Protein AF-A0A9P6D368-F1 (afdb_monomer_lite)

Foldseek 3Di:
DFDCDPPQAGPVRHHVDDLVVVCVVVVHPSVVSVCVSVPNDDPCVVCQVVQLDHPVRLVVLVVVLVVCVVVVNDDDLVNSQVVSCVVSVHRDDPVNSVVSCVVCVVNVVD

Secondary structure (DSSP, 8-state):
-----TTSB-TTS-BSS-HHHHHHHTT--HHHHHHHHTTPPPHHHHHHTTSSS-HHHHHHHHHHHHHHHHTT----HHHHHHHHHHHHSS---HHHHHHHHHH-GGGG--

InterPro domains:
  IPR006600 HTH CenpB-type DNA-binding domain [PF03221] (56-107)
  IPR006600 HTH CenpB-type DNA-binding domain [PS51253] (45-110)
  IPR007889 DNA binding HTH domain, Psq-type [PF05225] (19-40)

Organism: Pleurotus eryngii (NCBI:txid5323)

Structure (mmCIF, N/CA/C/O backbone):
data_AF-A0A9P6D368-F1
#
_entry.id   AF-A0A9P6D368-F1
#
loop_
_atom_site.group_PDB
_atom_site.id
_atom_site.type_symbol
_atom_site.label_atom_id
_atom_site.label_alt_id
_atom_site.label_comp_id
_atom_site.label_asym_id
_atom_site.label_entity_id
_atom_site.label_seq_id
_atom_site.pdbx_PDB_ins_code
_atom_site.Cartn_x
_atom_site.Cartn_y
_atom_site.Cartn_z
_atom_site.occupancy
_atom_site.B_iso_or_equiv
_atom_site.auth_seq_id
_atom_site.auth_comp_id
_atom_site.auth_asym_id
_atom_site.auth_atom_id
_atom_site.pdbx_PDB_model_num
ATOM 1 N N . MET A 1 1 ? 31.263 -18.251 -30.557 1.00 39.72 1 MET A N 1
ATOM 2 C CA . MET A 1 1 ? 31.196 -17.606 -29.231 1.00 39.72 1 MET A CA 1
ATOM 3 C C . MET A 1 1 ? 30.548 -16.241 -29.379 1.00 39.72 1 MET A C 1
ATOM 5 O O . MET A 1 1 ? 31.213 -15.350 -29.879 1.00 39.72 1 MET A O 1
ATOM 9 N N . LEU A 1 2 ? 29.294 -16.087 -28.954 1.00 38.88 2 LEU A N 1
ATOM 10 C CA . LEU A 1 2 ? 28.749 -14.829 -28.431 1.00 38.88 2 LEU A CA 1
ATOM 11 C C . LEU A 1 2 ? 27.752 -15.245 -27.344 1.00 38.88 2 LEU A C 1
ATOM 13 O O . LEU A 1 2 ? 26.788 -15.951 -27.628 1.00 38.88 2 LEU A O 1
ATOM 17 N N . ALA A 1 3 ? 28.079 -14.932 -26.091 1.00 43.12 3 ALA A N 1
ATOM 18 C CA . ALA A 1 3 ? 27.291 -15.305 -24.926 1.00 43.12 3 ALA A CA 1
ATOM 19 C C . ALA A 1 3 ? 26.047 -14.411 -24.865 1.00 43.12 3 ALA A C 1
ATOM 21 O O . ALA A 1 3 ? 26.115 -13.271 -24.416 1.00 43.12 3 ALA A O 1
ATOM 22 N N . ILE A 1 4 ? 24.922 -14.917 -25.364 1.00 47.22 4 ILE A N 1
ATOM 23 C CA . ILE A 1 4 ? 23.610 -14.320 -25.118 1.00 47.22 4 ILE A CA 1
ATOM 24 C C . ILE A 1 4 ? 23.298 -14.617 -23.651 1.00 47.22 4 ILE A C 1
ATOM 26 O O . ILE A 1 4 ? 22.996 -15.758 -23.305 1.00 47.22 4 ILE A O 1
ATOM 30 N N . HIS A 1 5 ? 23.437 -13.624 -22.771 1.00 49.78 5 HIS A N 1
ATOM 31 C CA . HIS A 1 5 ? 22.900 -13.745 -21.417 1.00 49.78 5 HIS A CA 1
ATOM 32 C C . HIS A 1 5 ? 21.372 -13.854 -21.527 1.00 49.78 5 HIS A C 1
ATOM 34 O O . HIS A 1 5 ? 20.776 -13.189 -22.376 1.00 49.78 5 HIS A O 1
ATOM 40 N N . GLU A 1 6 ? 20.740 -14.657 -20.666 1.00 49.78 6 GLU A N 1
ATOM 41 C CA . GLU A 1 6 ? 19.291 -14.959 -20.612 1.00 49.78 6 GLU A CA 1
ATOM 42 C C . GLU A 1 6 ? 18.341 -13.736 -20.676 1.00 49.78 6 GLU A C 1
ATOM 44 O O . GLU A 1 6 ? 17.137 -13.898 -20.831 1.00 49.78 6 GLU A O 1
ATOM 49 N N . ALA A 1 7 ? 18.867 -12.510 -20.603 1.00 59.34 7 ALA A N 1
ATOM 50 C CA . ALA A 1 7 ? 18.141 -11.244 -20.630 1.00 59.34 7 ALA A CA 1
ATOM 51 C C . ALA A 1 7 ? 18.061 -10.540 -22.009 1.00 59.34 7 ALA A C 1
ATOM 53 O O . ALA A 1 7 ? 17.438 -9.487 -22.100 1.00 59.34 7 ALA A O 1
ATOM 54 N N . GLY A 1 8 ? 18.668 -11.067 -23.084 1.00 62.47 8 GLY A N 1
ATOM 55 C CA . GLY A 1 8 ? 18.543 -10.478 -24.435 1.00 62.47 8 GLY A CA 1
ATOM 56 C C . GLY A 1 8 ? 19.404 -9.228 -24.711 1.00 62.47 8 GLY A C 1
ATOM 57 O O . GLY A 1 8 ? 19.154 -8.507 -25.681 1.00 62.47 8 GLY A O 1
ATOM 58 N N . PHE A 1 9 ? 20.433 -8.984 -23.895 1.00 64.19 9 PHE A N 1
ATOM 59 C CA . PHE A 1 9 ? 21.407 -7.894 -24.056 1.00 64.19 9 PHE A CA 1
ATOM 60 C C . PHE A 1 9 ? 22.776 -8.420 -24.510 1.00 64.19 9 PHE A C 1
ATOM 62 O O . PHE A 1 9 ? 23.137 -9.565 -24.225 1.00 64.19 9 PHE A O 1
ATOM 69 N N . ASN A 1 10 ? 23.533 -7.590 -25.233 1.00 66.81 10 ASN A N 1
ATOM 70 C CA . ASN A 1 10 ? 24.899 -7.892 -25.655 1.00 66.81 10 ASN A CA 1
ATOM 71 C C . ASN A 1 10 ? 25.916 -7.562 -24.540 1.00 66.81 10 ASN A C 1
ATOM 73 O O . ASN A 1 10 ? 25.579 -6.976 -23.510 1.00 66.81 10 ASN A O 1
ATOM 77 N N . THR A 1 11 ? 27.188 -7.912 -24.750 1.00 63.47 11 THR A N 1
ATOM 78 C CA . THR A 1 11 ? 28.285 -7.647 -23.799 1.00 63.47 11 THR A CA 1
ATOM 79 C C . THR A 1 11 ? 28.522 -6.153 -23.531 1.00 63.47 11 THR A C 1
ATOM 81 O O . THR A 1 11 ? 29.156 -5.808 -22.540 1.00 63.47 11 THR A O 1
ATOM 84 N N . ALA A 1 12 ? 28.017 -5.272 -24.400 1.00 71.44 12 ALA A N 1
ATOM 85 C CA . ALA A 1 12 ? 28.074 -3.818 -24.282 1.00 71.44 12 ALA A CA 1
ATOM 86 C C . ALA A 1 12 ? 26.795 -3.213 -23.663 1.00 71.44 12 ALA A C 1
ATOM 88 O O . ALA A 1 12 ? 26.635 -1.996 -23.678 1.00 71.44 12 ALA A O 1
ATOM 89 N N . SER A 1 13 ? 25.898 -4.034 -23.097 1.00 65.12 13 SER A N 1
ATOM 90 C CA . SER A 1 13 ? 24.593 -3.650 -22.524 1.00 65.12 13 SER A CA 1
ATOM 91 C C . SER A 1 13 ? 23.574 -3.052 -23.505 1.00 65.12 13 SER A C 1
ATOM 93 O O . SER A 1 13 ? 22.541 -2.528 -23.095 1.00 65.12 13 SER A O 1
ATOM 95 N N . GLU A 1 14 ? 23.811 -3.181 -24.806 1.00 68.69 14 GLU A N 1
ATOM 96 C CA . GLU A 1 14 ? 22.847 -2.808 -25.838 1.00 68.69 14 GLU A CA 1
ATOM 97 C C . GLU A 1 14 ? 21.907 -3.990 -26.121 1.00 68.69 14 GLU A C 1
ATOM 99 O O . GLU A 1 14 ? 22.294 -5.158 -25.978 1.00 68.69 14 GLU A O 1
ATOM 104 N N . PRO A 1 15 ? 20.657 -3.732 -26.527 1.00 66.25 15 PRO A N 1
ATOM 105 C CA . PRO A 1 15 ? 19.718 -4.801 -26.810 1.00 66.25 15 PRO A CA 1
ATOM 106 C C . PRO A 1 15 ? 20.129 -5.541 -28.093 1.00 66.25 15 PRO A C 1
ATOM 108 O O . PRO A 1 15 ? 20.415 -4.928 -29.121 1.00 66.25 15 PRO A O 1
ATOM 111 N N . VAL A 1 16 ? 20.150 -6.878 -28.038 1.00 68.12 16 VAL A N 1
ATOM 112 C CA . VAL A 1 16 ? 20.449 -7.737 -29.207 1.00 68.12 16 VAL A CA 1
ATOM 113 C C . VAL A 1 16 ? 19.313 -7.665 -30.235 1.00 68.12 16 VAL A C 1
ATOM 115 O O . VAL A 1 16 ? 19.529 -7.846 -31.431 1.00 68.12 16 VAL A O 1
ATOM 118 N N . TYR A 1 17 ? 18.104 -7.352 -29.762 1.00 70.31 17 TYR A N 1
ATOM 119 C CA . TYR A 1 17 ? 16.918 -7.099 -30.570 1.00 70.31 17 TYR A CA 1
ATOM 120 C C . TYR A 1 17 ? 16.641 -5.601 -30.698 1.00 70.31 17 TYR A C 1
ATOM 122 O O . TYR A 1 17 ? 16.799 -4.837 -29.747 1.00 70.31 17 TYR A O 1
ATOM 130 N N . ALA A 1 18 ? 16.132 -5.171 -31.854 1.00 81.88 18 ALA A N 1
ATOM 131 C CA . ALA A 1 18 ? 15.569 -3.832 -31.975 1.00 81.88 18 ALA A CA 1
ATOM 132 C C . ALA A 1 18 ? 14.391 -3.678 -30.995 1.00 81.88 18 ALA A C 1
ATOM 134 O O . ALA A 1 18 ? 13.503 -4.529 -30.955 1.00 81.88 18 ALA A O 1
ATOM 135 N N . ILE A 1 19 ? 14.349 -2.574 -30.240 1.00 81.25 19 ILE A N 1
ATOM 136 C CA . ILE A 1 19 ? 13.319 -2.315 -29.212 1.00 81.25 19 ILE A CA 1
ATOM 137 C C . ILE A 1 19 ? 11.900 -2.456 -29.788 1.00 81.25 19 ILE A C 1
ATOM 139 O O . ILE A 1 19 ? 11.027 -3.026 -29.145 1.00 81.25 19 ILE A O 1
ATOM 143 N N . HIS A 1 20 ? 11.672 -2.016 -31.028 1.00 82.06 20 HIS A N 1
ATOM 144 C CA . HIS A 1 20 ? 10.379 -2.172 -31.701 1.00 82.06 20 HIS A CA 1
ATOM 145 C C . HIS A 1 20 ? 9.994 -3.643 -31.939 1.00 82.06 20 HIS A C 1
ATOM 147 O O . HIS A 1 20 ? 8.823 -3.994 -31.819 1.00 82.06 20 HIS A O 1
ATOM 153 N N . GLN A 1 21 ? 10.963 -4.503 -32.268 1.00 83.88 21 GLN A N 1
ATOM 154 C CA . GLN A 1 21 ? 10.717 -5.930 -32.482 1.00 83.88 21 GLN A CA 1
ATOM 155 C C . GLN A 1 21 ? 10.321 -6.601 -31.166 1.00 83.88 21 GLN A C 1
ATOM 157 O O . GLN A 1 21 ? 9.288 -7.255 -31.097 1.00 83.88 21 GLN A O 1
ATOM 162 N N . ALA A 1 22 ? 11.070 -6.328 -30.095 1.00 84.12 22 ALA A N 1
ATOM 163 C CA . ALA A 1 22 ? 10.719 -6.800 -28.761 1.00 84.12 22 ALA A CA 1
ATOM 164 C C . ALA A 1 22 ? 9.334 -6.283 -28.323 1.00 84.12 22 ALA A C 1
ATOM 166 O O . ALA A 1 22 ? 8.511 -7.043 -27.826 1.00 84.12 22 ALA A O 1
ATOM 167 N N . ALA A 1 23 ? 9.032 -5.005 -28.558 1.00 86.00 23 ALA A N 1
ATOM 168 C CA . ALA A 1 23 ? 7.729 -4.422 -28.244 1.00 86.00 23 ALA A CA 1
ATOM 169 C C . ALA A 1 23 ? 6.576 -5.161 -28.952 1.00 86.00 23 ALA A C 1
ATOM 171 O O . ALA A 1 23 ? 5.572 -5.481 -28.318 1.00 86.00 23 ALA A O 1
ATOM 172 N N . HIS A 1 24 ? 6.745 -5.483 -30.236 1.00 87.12 24 HIS A N 1
ATOM 173 C CA . HIS A 1 24 ? 5.780 -6.266 -31.003 1.00 87.12 24 HIS A CA 1
ATOM 174 C C . HIS A 1 24 ? 5.613 -7.688 -30.444 1.00 87.12 24 HIS A C 1
ATOM 176 O O . HIS A 1 24 ? 4.488 -8.112 -30.186 1.00 87.12 24 HIS A O 1
ATOM 182 N N . ASP A 1 25 ? 6.718 -8.394 -30.203 1.00 86.00 25 ASP A N 1
ATOM 183 C CA . ASP A 1 25 ? 6.705 -9.798 -29.773 1.00 86.00 25 ASP A CA 1
ATOM 184 C C . ASP A 1 25 ? 6.099 -9.972 -28.370 1.00 86.00 25 ASP A C 1
ATOM 186 O O . ASP A 1 25 ? 5.382 -10.939 -28.111 1.00 86.00 25 ASP A O 1
ATOM 190 N N . PHE A 1 26 ? 6.325 -9.002 -27.477 1.00 83.00 26 PHE A N 1
ATOM 191 C CA . PHE A 1 26 ? 5.735 -8.971 -26.135 1.00 83.00 26 PHE A CA 1
ATOM 192 C C . PHE A 1 26 ? 4.374 -8.253 -26.075 1.00 83.00 26 PHE A C 1
ATOM 194 O O . PHE A 1 26 ? 3.781 -8.164 -24.999 1.00 83.00 26 PHE A O 1
ATOM 201 N N . GLY A 1 27 ? 3.866 -7.724 -27.195 1.00 87.25 27 GLY A N 1
ATOM 202 C CA . GLY A 1 27 ? 2.587 -7.005 -27.248 1.00 87.25 27 GLY A CA 1
ATOM 203 C C . GLY A 1 27 ? 2.551 -5.719 -26.409 1.00 87.25 27 GLY A C 1
ATOM 204 O O . GLY A 1 27 ? 1.485 -5.298 -25.956 1.00 87.25 27 GLY A O 1
ATOM 205 N N . VAL A 1 28 ? 3.706 -5.094 -26.171 1.00 86.50 28 VAL A N 1
ATOM 206 C CA . VAL A 1 28 ? 3.847 -3.864 -25.380 1.00 86.50 28 VAL A CA 1
ATOM 207 C C . VAL A 1 28 ? 4.000 -2.670 -26.328 1.00 86.50 28 VAL A C 1
ATOM 209 O O . VAL A 1 28 ? 4.718 -2.767 -27.319 1.00 86.50 28 VAL A O 1
ATOM 212 N N . PRO A 1 29 ? 3.397 -1.499 -26.052 1.00 89.44 29 PRO A N 1
ATOM 213 C CA . PRO A 1 29 ? 3.643 -0.309 -26.860 1.00 89.44 29 PRO A CA 1
ATOM 214 C C . PRO A 1 29 ? 5.134 0.052 -26.910 1.00 89.44 29 PRO A C 1
ATOM 216 O O . PRO A 1 29 ? 5.799 0.114 -25.874 1.00 89.44 29 PRO A O 1
ATOM 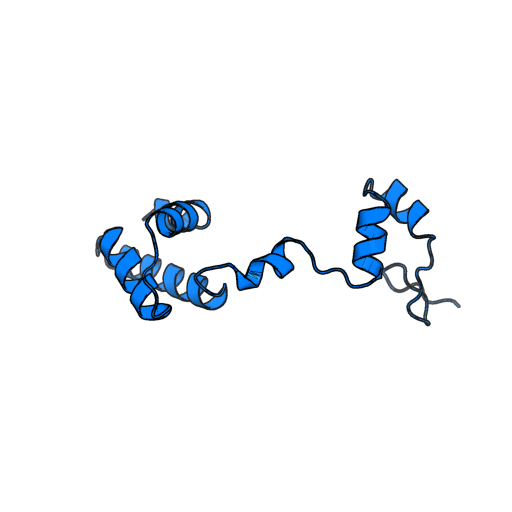219 N N . ASN A 1 30 ? 5.646 0.367 -28.102 1.00 88.38 30 ASN A N 1
ATOM 220 C CA . ASN A 1 30 ? 7.056 0.720 -28.299 1.00 88.38 30 ASN A CA 1
ATOM 221 C C . ASN A 1 30 ? 7.501 1.878 -27.385 1.00 88.38 30 ASN A C 1
ATOM 223 O O . ASN A 1 30 ? 8.549 1.810 -26.754 1.00 88.38 30 ASN A O 1
ATOM 227 N N . SER A 1 31 ? 6.661 2.905 -27.218 1.00 87.12 31 SER A N 1
ATOM 228 C CA . SER A 1 31 ? 6.939 4.040 -26.326 1.00 87.12 31 SER A CA 1
ATOM 229 C C . SER A 1 31 ? 7.103 3.639 -24.853 1.00 87.12 31 SER A C 1
ATOM 231 O O . SER A 1 31 ? 7.876 4.268 -24.127 1.00 87.12 31 SER A O 1
ATOM 233 N N . THR A 1 32 ? 6.413 2.587 -24.407 1.00 86.12 32 THR A N 1
ATOM 234 C CA . THR A 1 32 ? 6.542 2.036 -23.053 1.00 86.12 32 THR A CA 1
ATOM 235 C C . THR A 1 32 ? 7.887 1.342 -22.890 1.00 86.12 32 THR A C 1
ATOM 237 O O . THR A 1 32 ? 8.630 1.673 -21.966 1.00 86.12 32 THR A O 1
ATOM 240 N N . LEU A 1 33 ? 8.234 0.436 -23.811 1.00 86.19 33 LEU A N 1
ATOM 241 C CA . LEU A 1 33 ? 9.491 -0.312 -23.749 1.00 86.19 33 LEU A CA 1
ATOM 242 C C . LEU A 1 33 ? 10.706 0.610 -23.932 1.00 86.19 33 LEU A C 1
ATOM 244 O O . LEU A 1 33 ? 11.689 0.498 -23.204 1.00 86.19 33 LEU A O 1
ATOM 248 N N . GLN A 1 34 ? 10.602 1.587 -24.833 1.00 87.00 34 GLN A N 1
ATOM 249 C CA . GLN A 1 34 ? 11.609 2.624 -25.023 1.00 87.00 34 GLN A CA 1
ATOM 250 C C . GLN A 1 34 ? 11.762 3.490 -23.769 1.00 87.00 34 GLN A C 1
ATOM 252 O O . GLN A 1 34 ? 12.884 3.760 -23.354 1.00 87.00 34 GLN A O 1
ATOM 257 N N . GLY A 1 35 ? 10.663 3.899 -23.129 1.00 85.50 35 GLY A N 1
ATOM 258 C CA . GLY A 1 35 ? 10.722 4.631 -21.865 1.00 85.50 35 GLY A CA 1
ATOM 259 C C . GLY A 1 35 ? 11.460 3.841 -20.782 1.00 85.50 35 GLY A C 1
ATOM 260 O O . GLY A 1 35 ? 12.353 4.385 -20.138 1.00 85.50 35 GLY A O 1
ATOM 261 N N . HIS A 1 36 ? 11.133 2.558 -20.628 1.00 82.56 36 HIS A N 1
ATOM 262 C CA . HIS A 1 36 ? 11.805 1.669 -19.676 1.00 82.56 36 HIS A CA 1
ATOM 263 C C . HIS A 1 36 ? 13.301 1.518 -19.990 1.00 82.56 36 HIS A C 1
ATOM 265 O O . HIS A 1 36 ? 14.119 1.636 -19.082 1.00 82.56 36 HIS A O 1
ATOM 271 N N . TYR A 1 37 ? 13.666 1.342 -21.266 1.00 82.38 37 TYR A N 1
ATOM 272 C CA . TYR A 1 37 ? 15.064 1.256 -21.704 1.00 82.38 37 TYR A CA 1
ATOM 273 C C . TYR A 1 37 ? 15.876 2.509 -21.338 1.00 82.38 37 TYR A C 1
ATOM 275 O O . TYR A 1 37 ? 17.022 2.406 -20.918 1.00 82.38 37 TYR A O 1
ATOM 283 N N . HIS A 1 38 ? 15.266 3.695 -21.417 1.00 85.62 38 HIS A N 1
ATOM 284 C CA . HIS A 1 38 ? 15.903 4.959 -21.027 1.00 85.62 38 HIS A CA 1
ATOM 285 C C . HIS A 1 38 ? 15.796 5.260 -19.517 1.00 85.62 38 HIS A C 1
ATOM 287 O O . HIS A 1 38 ? 16.004 6.398 -19.098 1.00 85.62 38 HIS A O 1
ATOM 293 N N . GLY A 1 39 ? 15.446 4.270 -18.686 1.00 81.44 39 GLY A N 1
ATOM 294 C CA . GLY A 1 39 ? 15.414 4.410 -17.227 1.00 81.44 39 GLY A CA 1
ATOM 295 C C . GLY A 1 39 ? 14.178 5.125 -16.677 1.00 81.44 39 GLY A C 1
ATOM 296 O O . GLY A 1 39 ? 14.190 5.612 -15.543 1.00 81.44 39 GLY A O 1
ATOM 297 N N . ARG A 1 40 ? 13.086 5.213 -17.448 1.00 82.94 40 ARG A N 1
ATOM 298 C CA . ARG A 1 40 ? 11.812 5.715 -16.923 1.00 82.94 40 ARG A CA 1
ATOM 299 C C . ARG A 1 40 ? 11.294 4.739 -15.868 1.00 82.94 40 ARG A C 1
ATOM 301 O O . ARG A 1 40 ? 10.976 3.596 -16.184 1.00 82.94 40 ARG A O 1
ATOM 308 N N . LYS A 1 41 ? 11.174 5.222 -14.631 1.00 75.75 41 LYS A N 1
ATOM 309 C CA . LYS A 1 41 ? 10.618 4.457 -13.506 1.00 75.75 41 LYS A CA 1
ATOM 310 C C . LYS A 1 41 ? 9.205 3.974 -13.810 1.00 75.75 41 LYS A C 1
ATOM 312 O O . LYS A 1 41 ? 8.423 4.687 -14.456 1.00 75.75 41 LYS A O 1
ATOM 317 N N . LEU A 1 42 ? 8.855 2.796 -13.294 1.00 72.19 42 LEU A N 1
ATOM 318 C CA . LEU A 1 42 ? 7.488 2.304 -13.405 1.00 72.19 42 LEU A CA 1
ATOM 319 C C . LEU A 1 42 ? 6.539 3.250 -12.669 1.00 72.19 42 LEU A C 1
ATOM 321 O O . LEU A 1 42 ? 6.884 3.849 -11.654 1.00 72.19 42 LEU A O 1
ATOM 325 N N . LYS A 1 43 ? 5.293 3.339 -13.142 1.00 68.12 43 LYS A N 1
ATOM 326 C CA . LYS A 1 43 ? 4.263 4.167 -12.499 1.00 68.12 43 LYS A CA 1
ATOM 327 C C . LYS A 1 43 ? 4.093 3.834 -11.006 1.00 68.12 43 LYS A C 1
ATOM 329 O O . LYS A 1 43 ? 3.852 4.738 -10.218 1.00 68.12 43 LYS A O 1
ATOM 334 N N . LYS A 1 44 ? 4.250 2.560 -10.625 1.00 65.38 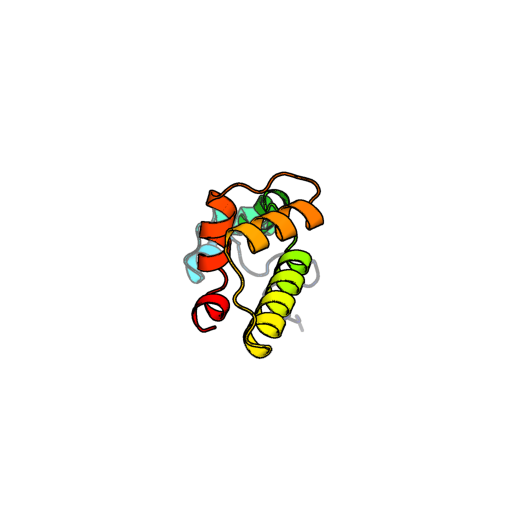44 LYS A N 1
ATOM 335 C CA . LYS A 1 44 ? 4.216 2.109 -9.224 1.00 65.38 44 LYS A CA 1
ATOM 336 C C . LYS A 1 44 ? 5.348 2.733 -8.403 1.00 65.38 44 LYS A C 1
ATOM 338 O O . LYS A 1 44 ? 5.078 3.428 -7.437 1.00 65.38 44 LYS A O 1
ATOM 343 N N . GLU A 1 45 ? 6.591 2.591 -8.853 1.00 67.69 45 GLU A N 1
ATOM 344 C CA . GLU A 1 45 ? 7.771 3.188 -8.206 1.00 67.69 45 GLU A CA 1
ATOM 345 C C . GLU A 1 45 ? 7.690 4.719 -8.169 1.00 67.69 45 GLU A C 1
ATOM 347 O O . GLU A 1 45 ? 8.009 5.360 -7.172 1.00 67.69 45 GLU A O 1
ATOM 352 N N . ALA A 1 46 ? 7.211 5.326 -9.256 1.00 68.94 46 ALA A N 1
ATOM 353 C CA . ALA A 1 46 ? 7.008 6.763 -9.343 1.00 68.94 46 ALA A CA 1
ATOM 354 C C . ALA A 1 46 ? 5.898 7.263 -8.410 1.00 68.94 46 ALA A C 1
ATOM 356 O O . ALA A 1 46 ? 5.857 8.455 -8.133 1.00 68.94 46 ALA A O 1
ATOM 357 N N . HIS A 1 47 ? 5.000 6.404 -7.928 1.00 65.94 47 HIS A N 1
ATOM 358 C CA . HIS A 1 47 ? 3.979 6.750 -6.937 1.00 65.94 47 HIS A CA 1
ATOM 359 C C . HIS A 1 47 ? 4.306 6.244 -5.532 1.00 65.94 47 HIS A C 1
ATOM 361 O O . HIS A 1 47 ? 3.574 6.592 -4.612 1.00 65.94 47 HIS A O 1
ATOM 367 N N . ALA A 1 48 ? 5.429 5.540 -5.352 1.00 63.56 48 ALA A N 1
ATOM 368 C CA . ALA A 1 48 ? 5.866 5.033 -4.056 1.00 63.56 48 ALA A CA 1
ATOM 369 C C . ALA A 1 48 ? 5.950 6.154 -2.995 1.00 63.56 48 ALA A C 1
ATOM 371 O O . ALA A 1 48 ? 5.493 6.006 -1.871 1.00 63.56 48 ALA A O 1
ATOM 372 N N . HIS A 1 49 ? 6.438 7.333 -3.393 1.00 60.44 49 HIS A N 1
ATOM 373 C CA . HIS A 1 49 ? 6.553 8.516 -2.528 1.00 60.44 49 HIS A CA 1
ATOM 374 C C . HIS A 1 49 ? 5.215 9.176 -2.150 1.00 60.44 49 HIS A C 1
ATOM 376 O O . HIS A 1 49 ? 5.210 10.131 -1.382 1.00 60.44 49 HIS A O 1
ATOM 382 N N . LYS A 1 50 ? 4.097 8.756 -2.755 1.00 61.91 50 LYS A N 1
ATOM 383 C CA . LYS A 1 50 ? 2.757 9.289 -2.465 1.00 61.91 50 LYS A CA 1
ATOM 384 C C . LYS A 1 50 ? 1.977 8.417 -1.486 1.00 61.91 50 LYS A C 1
ATOM 386 O O . LYS A 1 50 ? 0.836 8.755 -1.175 1.00 61.91 50 LYS A O 1
ATOM 391 N N . HIS A 1 51 ? 2.534 7.285 -1.063 1.00 65.81 51 HIS A N 1
ATOM 392 C CA . HIS A 1 51 ? 1.915 6.496 -0.011 1.00 65.81 51 HIS A CA 1
ATOM 393 C C . HIS A 1 51 ? 2.120 7.200 1.328 1.00 65.81 51 HIS A C 1
ATOM 395 O O . HIS A 1 51 ? 3.183 7.750 1.589 1.00 65.81 51 HIS A O 1
ATOM 401 N N . CYS A 1 52 ? 1.067 7.201 2.146 1.00 67.75 52 CYS A N 1
ATOM 402 C CA . CYS A 1 52 ? 1.095 7.778 3.490 1.00 67.75 52 CYS A CA 1
ATOM 403 C C . CYS A 1 52 ? 2.093 7.036 4.394 1.00 67.75 52 CYS A C 1
ATOM 405 O O . CYS A 1 52 ? 2.651 7.636 5.296 1.00 67.75 52 CYS A O 1
ATOM 407 N N . LEU A 1 53 ? 2.312 5.745 4.124 1.00 73.25 53 LEU A N 1
ATOM 408 C CA . LEU A 1 53 ? 3.265 4.865 4.796 1.00 73.25 53 LEU A CA 1
ATOM 409 C C . LEU A 1 53 ? 4.192 4.238 3.755 1.00 73.25 53 LEU A C 1
ATOM 411 O O . LEU A 1 53 ? 3.771 3.957 2.627 1.00 73.25 53 LEU A O 1
ATOM 415 N N . LEU A 1 54 ? 5.442 4.001 4.141 1.00 73.44 54 LEU A N 1
ATOM 416 C CA . LEU A 1 54 ? 6.358 3.151 3.387 1.00 73.44 54 LEU A CA 1
ATOM 417 C C . LEU A 1 54 ? 5.871 1.697 3.434 1.00 73.44 54 LEU A C 1
ATOM 419 O O . LEU A 1 54 ? 5.281 1.260 4.417 1.00 73.44 54 LEU A O 1
ATOM 423 N N . GLU A 1 55 ? 6.194 0.917 2.403 1.00 74.94 55 GLU A N 1
ATOM 424 C CA . GLU A 1 55 ? 5.816 -0.505 2.305 1.00 74.94 55 GLU A CA 1
ATOM 425 C C . GLU A 1 55 ? 6.251 -1.312 3.545 1.00 74.94 55 GLU A C 1
ATOM 427 O O . GLU A 1 55 ? 5.499 -2.131 4.064 1.00 74.94 55 GLU A O 1
ATOM 432 N N . VAL A 1 56 ? 7.431 -1.006 4.097 1.00 77.94 56 VAL A N 1
ATOM 433 C CA . VAL A 1 56 ? 7.946 -1.633 5.326 1.00 77.94 56 VAL A CA 1
ATOM 434 C C . VAL A 1 56 ? 7.115 -1.261 6.557 1.00 77.94 56 VAL A C 1
ATOM 436 O O . VAL A 1 56 ? 6.872 -2.101 7.422 1.00 77.94 56 VAL A O 1
ATOM 439 N N . GLU A 1 57 ? 6.681 -0.006 6.656 1.00 79.56 57 GLU A N 1
ATOM 440 C CA . GLU A 1 57 ? 5.846 0.459 7.767 1.00 79.56 57 GLU A CA 1
ATOM 441 C C . GLU A 1 57 ? 4.452 -0.171 7.683 1.00 79.56 57 GLU A C 1
ATOM 4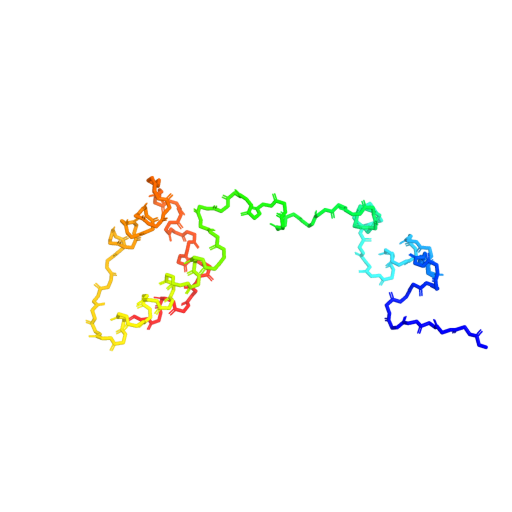43 O O . GLU A 1 57 ? 3.908 -0.617 8.695 1.00 79.56 57 GLU A O 1
ATOM 448 N N . GLU A 1 58 ? 3.915 -0.289 6.465 1.00 83.62 58 GLU A N 1
ATOM 449 C CA . GLU A 1 58 ? 2.647 -0.959 6.181 1.00 83.62 58 GLU A CA 1
ATOM 450 C C . GLU A 1 58 ? 2.707 -2.446 6.583 1.00 83.62 58 GLU A C 1
ATOM 452 O O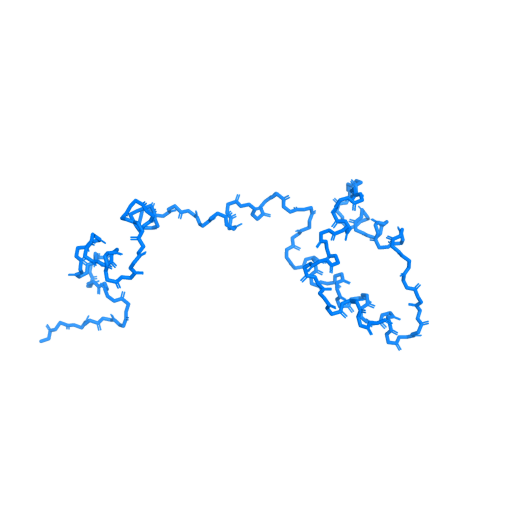 . GLU A 1 58 ? 1.831 -2.926 7.306 1.00 83.62 58 GLU A O 1
ATOM 457 N N . GLU A 1 59 ? 3.788 -3.160 6.243 1.00 85.31 59 GLU A N 1
ATOM 458 C CA . GLU A 1 59 ? 3.998 -4.550 6.672 1.00 85.31 59 GLU A CA 1
ATOM 459 C C . GLU A 1 59 ? 4.070 -4.719 8.197 1.00 85.31 59 GLU A C 1
ATOM 461 O O . GLU A 1 59 ? 3.526 -5.686 8.746 1.00 85.31 59 GLU A O 1
ATOM 466 N N . ILE A 1 60 ? 4.773 -3.819 8.894 1.00 86.25 60 ILE A N 1
ATOM 467 C CA . ILE A 1 60 ? 4.877 -3.855 10.361 1.00 86.25 60 ILE A CA 1
ATOM 468 C C . ILE A 1 60 ? 3.491 -3.661 10.979 1.00 86.25 60 ILE A C 1
ATOM 470 O O . ILE A 1 60 ? 3.115 -4.408 11.890 1.00 86.25 60 ILE A O 1
ATOM 474 N N . LEU A 1 61 ? 2.718 -2.708 10.452 1.00 86.19 61 LEU A N 1
ATOM 475 C CA . LEU A 1 61 ? 1.365 -2.433 10.912 1.00 86.19 61 LEU A CA 1
ATOM 476 C C . LEU A 1 61 ? 0.454 -3.652 10.705 1.00 86.19 61 LEU A C 1
ATOM 478 O O . LEU A 1 61 ? -0.224 -4.070 11.643 1.00 86.19 61 LEU A O 1
ATOM 482 N N . VAL A 1 62 ? 0.496 -4.286 9.529 1.00 88.00 62 VAL A N 1
ATOM 483 C CA . VAL A 1 62 ? -0.271 -5.511 9.235 1.00 88.00 62 VAL A CA 1
ATOM 484 C C . VAL A 1 62 ? 0.081 -6.639 10.204 1.00 88.00 62 VAL A C 1
ATOM 486 O O . VAL A 1 62 ? -0.817 -7.223 10.815 1.00 88.00 62 VAL A O 1
ATOM 489 N N . LYS A 1 63 ? 1.376 -6.919 10.414 1.00 87.62 63 LYS A N 1
ATOM 490 C CA . LYS A 1 63 ? 1.827 -7.959 11.360 1.00 87.62 63 LYS A CA 1
ATOM 491 C C . LYS A 1 63 ? 1.308 -7.700 12.770 1.00 87.62 63 LYS A C 1
ATOM 493 O O . LYS A 1 63 ? 0.870 -8.628 13.448 1.00 87.62 63 LYS A O 1
ATOM 498 N N . TRP A 1 64 ? 1.333 -6.447 13.207 1.00 87.19 64 TRP A N 1
ATOM 499 C CA . TRP A 1 64 ? 0.835 -6.068 14.521 1.00 87.19 64 TRP A CA 1
ATOM 500 C C . TRP A 1 64 ? -0.684 -6.267 14.658 1.00 87.19 64 TRP A C 1
ATOM 502 O O . TRP A 1 64 ? -1.128 -6.840 15.657 1.00 87.19 64 TRP A O 1
ATOM 512 N N . ILE A 1 65 ? -1.474 -5.890 13.642 1.00 85.88 65 ILE A N 1
ATOM 513 C CA . ILE A 1 65 ? -2.931 -6.127 13.621 1.00 85.88 65 ILE A CA 1
ATOM 514 C C . ILE A 1 65 ? -3.235 -7.627 13.697 1.00 85.88 65 ILE A C 1
ATOM 516 O O . ILE A 1 65 ? -4.087 -8.041 14.482 1.00 85.88 65 ILE A O 1
ATOM 520 N N . VAL A 1 66 ? -2.514 -8.447 12.929 1.00 85.75 66 VAL A N 1
ATOM 521 C CA . VAL A 1 66 ? -2.672 -9.909 12.938 1.00 85.75 66 VAL A CA 1
ATOM 522 C C .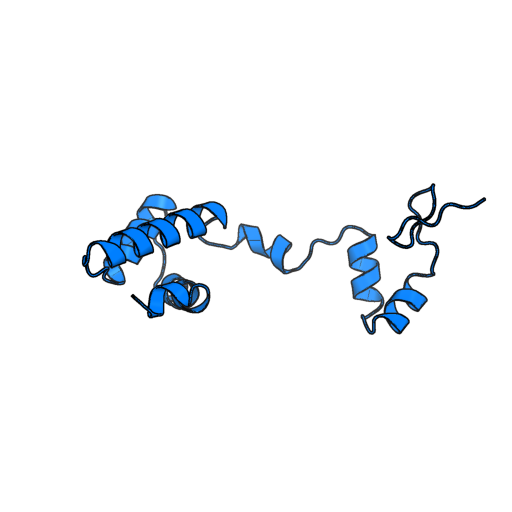 VAL A 1 66 ? -2.373 -10.485 14.323 1.00 85.75 66 VAL A C 1
ATOM 524 O O . VAL A 1 66 ? -3.170 -11.258 14.856 1.00 85.75 66 VAL A O 1
ATOM 527 N N . CYS A 1 67 ? -1.276 -10.061 14.956 1.00 87.00 67 CYS A N 1
ATOM 528 C CA . CYS A 1 67 ? -0.946 -10.460 16.326 1.00 87.00 67 CYS A CA 1
ATOM 529 C C . CYS A 1 67 ? -2.050 -10.093 17.330 1.00 87.00 67 CYS A C 1
ATOM 531 O O . CYS A 1 67 ? -2.366 -10.898 18.206 1.00 87.00 67 CYS A O 1
ATOM 533 N N . LEU A 1 68 ? -2.659 -8.911 17.201 1.00 83.94 68 LEU A N 1
ATOM 534 C CA . LEU A 1 68 ? -3.766 -8.490 18.065 1.00 83.94 68 LEU A CA 1
ATOM 535 C C . LEU A 1 68 ? -5.052 -9.287 17.815 1.00 83.94 68 LEU A C 1
ATOM 537 O O . LEU A 1 68 ? -5.724 -9.668 18.775 1.00 83.94 68 LEU A O 1
ATOM 541 N N . GLY A 1 69 ? -5.350 -9.608 16.554 1.00 84.19 69 GLY A N 1
ATOM 542 C CA . GLY A 1 69 ? -6.454 -10.499 16.193 1.00 84.19 69 GLY A CA 1
ATOM 543 C C . GLY A 1 69 ? -6.294 -11.888 16.818 1.00 84.19 69 GLY A C 1
ATOM 544 O O . GLY A 1 69 ? -7.225 -12.402 17.434 1.00 84.19 69 GLY A O 1
ATOM 545 N N . HIS A 1 70 ? -5.082 -12.453 16.786 1.00 83.81 70 HIS A N 1
ATOM 546 C CA . HIS A 1 70 ? -4.778 -13.721 17.464 1.00 83.81 70 HIS A CA 1
ATOM 547 C C . HIS A 1 70 ? -4.944 -13.664 18.989 1.00 83.81 70 HIS A C 1
ATOM 549 O O . HIS A 1 70 ? -5.264 -14.678 19.606 1.00 83.81 70 HIS A O 1
ATOM 555 N N . GLN A 1 71 ? -4.749 -12.496 19.602 1.00 85.62 71 GLN A N 1
ATOM 556 C CA . GLN A 1 71 ? -4.975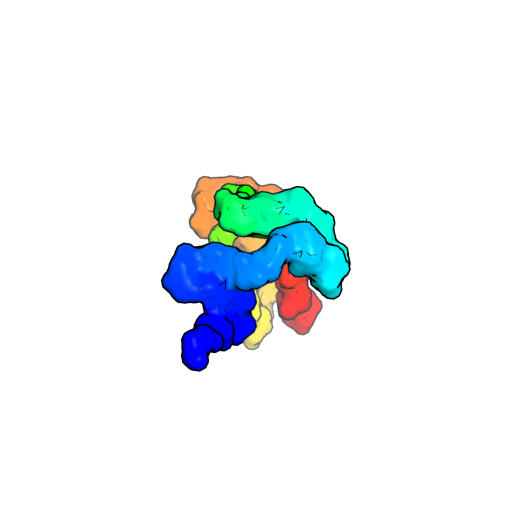 -12.283 21.035 1.00 85.62 71 GLN A CA 1
ATOM 557 C C . GLN A 1 71 ? -6.460 -12.082 21.385 1.00 85.62 71 GLN A C 1
ATOM 559 O O . GLN A 1 71 ? -6.792 -11.919 22.559 1.00 85.62 71 GLN A O 1
ATOM 564 N N . GLY A 1 72 ? -7.359 -12.089 20.394 1.00 83.81 72 GLY A N 1
ATOM 565 C CA . GLY A 1 72 ? -8.788 -11.846 20.589 1.00 83.81 72 GLY A CA 1
ATOM 566 C C . GLY A 1 72 ? -9.114 -10.390 20.926 1.00 83.81 72 GLY A C 1
ATOM 567 O O . GLY A 1 72 ? -10.187 -10.113 21.463 1.00 83.81 72 GLY A O 1
ATOM 568 N N . VAL A 1 73 ? -8.198 -9.456 20.646 1.00 79.19 73 VAL A N 1
ATOM 569 C CA . VAL A 1 73 ? -8.420 -8.028 20.875 1.00 79.19 73 VAL A CA 1
ATOM 570 C C . VAL A 1 73 ? -9.048 -7.431 19.615 1.00 79.19 73 VAL A C 1
ATOM 572 O O . VAL A 1 73 ? -8.372 -7.334 18.590 1.00 79.19 73 VAL A O 1
ATOM 575 N N . PRO A 1 74 ? -10.317 -6.988 19.657 1.00 72.31 74 PRO A N 1
ATOM 576 C CA . PRO A 1 74 ? -10.940 -6.375 18.496 1.00 72.31 74 PRO A CA 1
ATOM 577 C C . PRO A 1 74 ? -10.271 -5.029 18.199 1.00 72.31 74 PRO A C 1
ATOM 579 O O . PRO A 1 74 ? -10.316 -4.091 19.004 1.00 72.31 74 PRO A O 1
ATOM 582 N N . MET A 1 75 ? -9.657 -4.922 17.021 1.00 76.94 75 MET A N 1
ATOM 583 C CA . MET A 1 75 ? -9.119 -3.661 16.528 1.00 76.94 75 MET A CA 1
ATOM 584 C C . MET A 1 75 ? -10.237 -2.855 15.869 1.00 76.94 75 MET A C 1
ATOM 586 O O . MET A 1 75 ? -10.790 -3.238 14.842 1.00 76.94 75 MET A O 1
ATOM 590 N N . THR A 1 76 ? -10.570 -1.705 16.446 1.00 81.19 76 THR A N 1
ATOM 591 C CA . THR A 1 76 ? -11.490 -0.755 15.813 1.00 81.19 76 THR A CA 1
ATOM 592 C C . THR A 1 76 ? -10.760 0.054 14.741 1.00 81.19 76 THR A C 1
ATOM 594 O O . THR A 1 76 ? -9.615 0.458 14.936 1.00 81.19 76 THR A O 1
ATOM 597 N N . LEU A 1 77 ? -11.453 0.370 13.647 1.00 78.69 77 LEU A N 1
ATOM 598 C CA . LEU A 1 77 ? -10.946 1.199 12.547 1.00 78.69 77 LEU A CA 1
ATOM 599 C C . LEU A 1 77 ? -10.379 2.556 13.011 1.00 78.69 77 LEU A C 1
ATOM 601 O O . LEU A 1 77 ? -9.332 2.976 12.532 1.00 78.69 77 LEU A O 1
ATOM 605 N N . SER A 1 78 ? -10.999 3.200 14.003 1.00 81.44 78 SER A N 1
ATOM 606 C CA . SER A 1 78 ? -10.494 4.459 14.576 1.00 81.44 78 SER A CA 1
ATOM 607 C C . SER A 1 78 ? -9.148 4.300 15.287 1.00 81.44 78 SER A C 1
ATOM 609 O O . SER A 1 78 ? -8.309 5.190 15.208 1.00 81.44 78 SER A O 1
ATOM 611 N N . LYS A 1 79 ? -8.911 3.158 15.951 1.00 84.00 79 LYS A N 1
ATOM 612 C CA . LYS A 1 79 ? -7.610 2.877 16.576 1.00 84.00 79 LYS A CA 1
ATOM 613 C C . LYS A 1 79 ? -6.547 2.686 15.506 1.00 84.00 79 LYS A C 1
ATOM 615 O O . LYS A 1 79 ? -5.480 3.268 15.613 1.00 84.00 79 LYS A O 1
ATOM 620 N N . LEU A 1 80 ? -6.860 1.927 14.456 1.00 83.69 80 LEU A N 1
ATOM 621 C CA . LEU A 1 80 ? -5.953 1.730 13.327 1.00 83.69 80 LEU A CA 1
ATOM 622 C C . LEU A 1 80 ? -5.542 3.064 12.688 1.00 83.69 80 LEU A C 1
ATOM 624 O O . LEU A 1 80 ? -4.365 3.267 12.407 1.00 83.69 80 LEU A O 1
ATOM 628 N N . GLN A 1 81 ? -6.499 3.976 12.504 1.00 85.25 81 GLN A N 1
ATOM 629 C CA . GLN A 1 81 ? -6.233 5.320 11.994 1.00 85.25 81 GLN A CA 1
ATOM 630 C C . GLN A 1 81 ? -5.296 6.098 12.919 1.00 85.25 81 GLN A C 1
ATOM 632 O O . GLN A 1 81 ? -4.335 6.690 12.448 1.00 85.25 81 GLN A O 1
ATOM 637 N N . GLN A 1 82 ? -5.552 6.061 14.229 1.00 85.25 82 GLN A N 1
ATOM 638 C CA . GLN A 1 82 ? -4.716 6.730 15.221 1.00 85.25 82 GLN A CA 1
ATOM 639 C C . GLN A 1 82 ? -3.281 6.191 15.205 1.00 85.25 82 GLN A C 1
ATOM 641 O O . GLN A 1 82 ? -2.343 6.973 15.143 1.00 85.25 82 GLN A O 1
ATOM 646 N N . PHE A 1 83 ? -3.108 4.869 15.157 1.00 83.69 83 PHE A N 1
ATOM 647 C CA . PHE A 1 83 ? -1.783 4.255 15.071 1.00 83.69 83 PHE A CA 1
ATOM 648 C C . PHE A 1 83 ? -1.051 4.603 13.776 1.00 83.69 83 PHE A C 1
ATOM 650 O O . PHE A 1 83 ? 0.149 4.861 13.806 1.00 83.69 83 PHE A O 1
ATOM 657 N N . ALA A 1 84 ? -1.756 4.631 12.644 1.00 84.38 84 ALA A N 1
ATOM 658 C CA . ALA A 1 84 ? -1.172 5.062 11.379 1.00 84.38 84 ALA A CA 1
ATOM 659 C C . ALA A 1 84 ? -0.728 6.535 11.443 1.00 84.38 84 ALA A C 1
ATOM 661 O O . ALA A 1 84 ? 0.358 6.867 10.964 1.00 84.38 84 ALA A O 1
ATOM 662 N N . SER A 1 85 ? -1.519 7.399 12.086 1.00 85.75 85 SER A N 1
ATOM 663 C CA . SER A 1 85 ? -1.150 8.799 12.317 1.00 85.75 85 SER A CA 1
ATOM 664 C C . SER A 1 85 ? 0.047 8.947 13.258 1.00 85.75 85 SER A C 1
ATOM 666 O O . SER A 1 85 ? 0.935 9.752 12.997 1.00 85.75 85 SER A O 1
ATOM 668 N N . ASP A 1 86 ? 0.129 8.134 14.312 1.00 84.50 86 ASP A N 1
ATOM 669 C CA . ASP A 1 86 ? 1.261 8.144 15.246 1.00 84.50 86 ASP A CA 1
ATOM 670 C C . ASP A 1 86 ? 2.566 7.687 14.569 1.00 84.50 86 ASP A C 1
ATOM 672 O O . ASP A 1 86 ? 3.635 8.227 14.852 1.00 84.50 86 ASP A O 1
ATOM 676 N N . PHE A 1 87 ? 2.486 6.713 13.655 1.00 79.88 87 PHE A N 1
ATOM 677 C CA . PHE A 1 87 ? 3.639 6.232 12.885 1.00 79.88 87 PHE A CA 1
ATOM 678 C C . PHE A 1 87 ? 4.150 7.264 11.879 1.00 79.88 87 PHE A C 1
ATOM 680 O O . PHE A 1 87 ? 5.357 7.423 11.715 1.00 79.88 87 PHE A O 1
ATOM 687 N N . THR A 1 88 ? 3.231 7.946 11.198 1.00 78.31 88 THR A N 1
ATOM 688 C CA . THR A 1 88 ? 3.557 8.895 10.123 1.00 78.31 88 THR A CA 1
ATOM 689 C C . THR A 1 88 ? 3.832 10.306 10.636 1.00 78.31 88 THR A C 1
ATOM 691 O O . THR A 1 88 ? 4.472 11.097 9.947 1.00 78.31 88 THR A O 1
ATOM 694 N N . GLY A 1 89 ? 3.367 10.632 11.845 1.00 79.94 89 GLY A N 1
ATOM 695 C CA . GLY A 1 89 ? 3.380 11.990 12.385 1.00 79.94 89 GLY A CA 1
ATOM 696 C C . GLY A 1 89 ? 2.375 12.930 11.707 1.00 79.94 89 GLY A C 1
ATOM 697 O O . GLY A 1 89 ? 2.375 14.126 12.000 1.00 79.94 89 GLY A O 1
ATOM 698 N N . GLU A 1 90 ? 1.523 12.411 10.820 1.00 80.81 90 GLU A N 1
ATOM 699 C CA . GLU A 1 90 ? 0.520 13.162 10.065 1.00 80.81 90 GLU A CA 1
ATOM 700 C C . GLU A 1 90 ? -0.875 12.572 10.281 1.00 80.81 90 GLU A C 1
ATOM 702 O O . GLU A 1 90 ? -1.037 11.380 10.522 1.00 80.81 90 GLU A O 1
ATOM 707 N N . GLU A 1 91 ? -1.922 13.393 10.178 1.00 80.50 91 GLU A N 1
ATOM 708 C CA . GLU A 1 91 ? -3.289 12.881 10.280 1.00 80.50 91 GLU A CA 1
ATOM 709 C C . GLU A 1 91 ? -3.667 12.075 9.034 1.00 80.50 91 GLU A C 1
ATOM 711 O O . GLU A 1 91 ? -3.896 12.606 7.943 1.00 80.50 91 GLU A O 1
ATOM 716 N N . VAL A 1 92 ? -3.789 10.765 9.215 1.00 84.00 92 VAL A N 1
ATOM 717 C CA . VAL A 1 92 ? -4.204 9.852 8.157 1.00 84.00 92 VAL A CA 1
ATOM 718 C C . VAL A 1 92 ? -5.718 9.945 7.959 1.00 84.00 92 VAL A C 1
ATOM 720 O O . VAL A 1 92 ? -6.492 9.775 8.896 1.00 84.00 92 VAL A O 1
ATOM 723 N N . GLY A 1 93 ? -6.173 10.205 6.731 1.00 81.12 93 GLY A N 1
ATOM 724 C CA . GLY A 1 93 ? -7.603 10.351 6.420 1.00 81.12 93 GLY A CA 1
ATOM 725 C C . GLY A 1 93 ? -8.362 9.026 6.237 1.00 81.12 93 GLY A C 1
ATOM 726 O O . GLY A 1 93 ? -7.789 7.997 5.887 1.00 81.12 93 GLY A O 1
ATOM 727 N N . GLU A 1 94 ? -9.696 9.054 6.345 1.00 79.88 94 GLU A N 1
ATOM 728 C CA . GLU A 1 94 ? -10.570 7.866 6.207 1.00 79.88 94 GLU A CA 1
ATOM 729 C C . GLU A 1 94 ? -10.413 7.112 4.869 1.00 79.88 94 GLU A C 1
ATOM 731 O O . GLU A 1 94 ? -10.576 5.889 4.788 1.00 79.88 94 GLU A O 1
ATOM 736 N N . LYS A 1 95 ? -10.064 7.836 3.795 1.00 83.00 95 LYS A N 1
ATOM 737 C CA . LYS A 1 95 ? -9.799 7.239 2.475 1.00 83.00 95 LYS A CA 1
ATOM 738 C C . LYS A 1 95 ? -8.599 6.299 2.496 1.00 83.00 95 LYS A C 1
ATOM 740 O O . LYS A 1 95 ? -8.625 5.290 1.792 1.00 83.00 95 LYS A O 1
ATOM 745 N N . TRP A 1 96 ? -7.573 6.625 3.282 1.00 86.38 96 TRP A N 1
ATOM 746 C CA . TRP A 1 96 ? -6.412 5.758 3.442 1.00 86.38 96 TRP A CA 1
ATOM 747 C C . TRP A 1 96 ? -6.831 4.438 4.084 1.00 86.38 96 TRP A C 1
ATOM 749 O O . TRP A 1 96 ? -6.517 3.384 3.548 1.00 86.38 96 TRP A O 1
ATOM 759 N N . LEU A 1 97 ? -7.657 4.492 5.132 1.00 82.25 97 LEU A N 1
ATOM 760 C CA . LEU A 1 97 ? -8.149 3.303 5.828 1.00 82.25 97 LEU A CA 1
ATOM 761 C C . LEU A 1 97 ? -8.913 2.356 4.890 1.00 82.25 97 LEU A C 1
ATOM 763 O O . LEU A 1 97 ? -8.686 1.147 4.870 1.00 82.25 97 LEU A O 1
ATOM 767 N N . SER A 1 98 ? -9.797 2.926 4.066 1.00 82.81 98 SER A N 1
ATOM 768 C CA . SER A 1 98 ? -10.566 2.167 3.070 1.00 82.81 98 SER A CA 1
ATOM 769 C C . SER A 1 98 ? -9.661 1.502 2.029 1.00 82.81 98 SER A C 1
ATOM 771 O O . SER A 1 98 ? -9.939 0.390 1.577 1.00 82.81 98 SER A O 1
ATOM 773 N N . HIS A 1 99 ? -8.583 2.183 1.633 1.00 83.81 99 HIS A N 1
ATOM 774 C CA . HIS A 1 99 ? -7.589 1.641 0.713 1.00 83.81 99 HIS A CA 1
ATOM 775 C C . HIS A 1 99 ? -6.748 0.541 1.371 1.00 83.81 99 HIS A C 1
ATOM 777 O O . HIS A 1 99 ? -6.600 -0.527 0.786 1.00 83.81 99 HIS A O 1
ATOM 783 N N . PHE A 1 100 ? -6.272 0.770 2.593 1.00 84.19 100 PHE A N 1
ATOM 784 C CA . PHE A 1 100 ? -5.466 -0.164 3.376 1.00 84.19 100 PHE A CA 1
ATOM 785 C C . PHE A 1 100 ? -6.175 -1.517 3.543 1.00 84.19 100 PHE A C 1
ATOM 787 O O . PHE A 1 100 ? -5.643 -2.553 3.156 1.00 84.19 100 PHE A O 1
ATOM 794 N N . VAL A 1 101 ? -7.444 -1.515 3.968 1.00 83.38 101 VAL A N 1
ATOM 795 C CA . VAL A 1 101 ? -8.244 -2.752 4.095 1.00 83.38 101 VAL A CA 1
ATOM 796 C C . VAL A 1 101 ? -8.470 -3.448 2.744 1.00 83.38 101 VAL A C 1
ATOM 798 O O . VAL A 1 101 ? -8.616 -4.667 2.681 1.00 83.38 101 VAL A O 1
ATOM 801 N N . LYS A 1 102 ? -8.512 -2.694 1.638 1.00 84.38 102 LYS A N 1
ATOM 802 C CA . LYS A 1 102 ? -8.666 -3.258 0.289 1.00 84.38 102 LYS A CA 1
ATOM 803 C C . LYS A 1 102 ? -7.381 -3.924 -0.212 1.00 84.38 102 LYS A C 1
ATOM 805 O O . LYS A 1 102 ? -7.475 -4.904 -0.949 1.00 84.38 102 LYS A O 1
ATOM 810 N N . VAL A 1 103 ? -6.220 -3.371 0.135 1.00 83.25 103 VAL A N 1
ATOM 811 C CA . VAL A 1 103 ? -4.904 -3.908 -0.243 1.00 83.25 103 VAL A CA 1
ATOM 812 C C . VAL A 1 103 ? -4.535 -5.126 0.602 1.00 83.25 103 VAL A C 1
ATOM 814 O O . VAL A 1 103 ? -3.921 -6.042 0.064 1.00 83.25 103 VAL A O 1
ATOM 817 N N . HIS A 1 104 ? -4.988 -5.170 1.858 1.00 84.38 104 HIS A N 1
ATOM 818 C CA . HIS A 1 104 ? -4.688 -6.224 2.831 1.00 84.38 104 HIS A CA 1
ATOM 819 C C . HIS A 1 104 ? -5.922 -7.084 3.160 1.00 84.38 104 HIS A C 1
ATOM 821 O O . HIS A 1 104 ? -6.511 -6.951 4.241 1.00 84.38 104 HIS A O 1
ATOM 827 N N . PRO A 1 105 ? -6.366 -7.968 2.243 1.00 80.94 105 PRO A N 1
ATOM 828 C CA . PRO A 1 105 ? -7.527 -8.829 2.466 1.00 80.94 105 PRO A CA 1
ATOM 829 C C . PRO A 1 105 ? -7.355 -9.793 3.650 1.00 80.94 105 PRO A C 1
ATOM 831 O O . PRO A 1 105 ? -8.359 -10.212 4.227 1.00 80.94 105 PRO A O 1
ATOM 834 N N . GLU A 1 106 ? -6.122 -10.112 4.046 1.00 78.00 106 GLU A N 1
ATOM 835 C CA . GLU A 1 106 ? -5.784 -10.902 5.235 1.00 78.00 106 GLU A CA 1
ATOM 836 C C . GLU A 1 106 ? -6.363 -10.318 6.532 1.00 78.00 106 GLU A C 1
ATOM 838 O O . GLU A 1 106 ? -6.706 -11.067 7.444 1.00 78.00 106 GLU A O 1
ATOM 843 N N . LEU A 1 107 ? -6.565 -8.999 6.590 1.00 76.88 107 LEU A N 1
ATOM 844 C CA . LEU A 1 107 ? -7.148 -8.323 7.750 1.00 76.88 107 LEU A CA 1
ATOM 845 C C . LEU A 1 107 ? -8.667 -8.488 7.844 1.00 76.88 107 LEU A C 1
ATOM 847 O O . LEU A 1 107 ? -9.253 -8.212 8.884 1.00 76.88 107 LEU A O 1
ATOM 851 N N . LYS A 1 108 ? -9.321 -8.922 6.762 1.00 69.88 108 LYS A N 1
ATOM 852 C CA . LYS A 1 108 ? -10.777 -9.107 6.701 1.00 69.88 108 LYS A CA 1
ATOM 853 C C . LYS A 1 108 ? -11.232 -10.451 7.278 1.00 69.88 108 LYS A C 1
ATOM 855 O O . LYS A 1 108 ? -12.430 -10.677 7.418 1.00 69.88 108 LYS A O 1
ATOM 860 N N . VAL A 1 109 ? -10.280 -11.351 7.517 1.00 57.88 109 VAL A N 1
ATOM 861 C CA . VAL A 1 109 ? -10.511 -12.734 7.958 1.00 57.88 109 VAL A CA 1
ATOM 862 C C . VAL A 1 109 ? -10.382 -12.873 9.485 1.00 57.88 109 VAL A C 1
ATOM 864 O O . VAL A 1 109 ? -10.765 -13.906 10.028 1.00 57.88 109 VAL A O 1
ATOM 867 N N . LEU A 1 110 ? -9.868 -11.841 10.164 1.00 52.19 110 LEU A N 1
ATOM 868 C CA . LEU A 1 110 ? -9.761 -11.738 11.626 1.00 52.19 110 LEU A CA 1
ATOM 869 C C . LEU A 1 110 ? -11.063 -11.216 12.243 1.00 52.19 110 LEU A C 1
ATOM 871 O O . LEU A 1 110 ? -11.422 -11.724 13.327 1.00 52.19 110 LEU A O 1
#

pLDDT: mean 76.91, std 11.34, range [38.88, 89.44]

Sequence (110 aa):
MLAIHEAGFNTASEPVYAIHQAAHDFGVPNSTLQGHYHGRKLKKEAHAHKHCLLEVEEEILVKWIVCLGHQGVPMTLSKLQQFASDFTGEEVGEKWLSHFVKVHPELKVL

Radius of gyration: 21.67 Å; chains: 1; bounding box: 43×31×54 Å